Protein AF-A0A2E5EX96-F1 (afdb_monomer_lite)

pLDDT: mean 78.46, std 15.72, range [34.81, 92.75]

Structure (mmCIF, N/CA/C/O backbone):
data_AF-A0A2E5EX96-F1
#
_entry.id   AF-A0A2E5EX96-F1
#
loop_
_atom_site.group_PDB
_atom_site.id
_atom_site.type_symbol
_atom_site.label_atom_id
_atom_site.label_alt_id
_atom_site.label_comp_id
_atom_site.label_asym_id
_atom_site.label_entity_id
_atom_site.label_seq_id
_atom_site.pdbx_PDB_ins_code
_atom_site.Cartn_x
_atom_site.Cartn_y
_atom_site.Cartn_z
_atom_site.occupancy
_atom_site.B_iso_or_equiv
_atom_site.auth_seq_id
_atom_site.auth_comp_id
_atom_site.auth_asym_id
_atom_site.auth_atom_id
_atom_site.pdbx_PDB_model_num
ATOM 1 N N . MET A 1 1 ? -18.485 9.543 -0.924 1.00 34.81 1 MET A N 1
ATOM 2 C CA . MET A 1 1 ? -17.037 9.322 -1.139 1.00 34.81 1 MET A CA 1
ATOM 3 C C . MET A 1 1 ? -16.751 7.873 -0.767 1.00 34.81 1 MET A C 1
ATOM 5 O O . MET A 1 1 ? -16.893 7.542 0.402 1.00 34.81 1 MET A O 1
ATOM 9 N N . ALA A 1 2 ? -16.491 6.982 -1.727 1.00 44.97 2 ALA A N 1
ATOM 10 C CA . ALA A 1 2 ? -16.257 5.567 -1.425 1.00 44.97 2 ALA A CA 1
ATOM 11 C C . ALA A 1 2 ? -14.940 5.416 -0.643 1.00 44.97 2 ALA A C 1
ATOM 13 O O . ALA A 1 2 ? -13.872 5.757 -1.153 1.00 44.97 2 ALA A O 1
ATOM 14 N N . SER A 1 3 ? -15.019 4.963 0.611 1.00 57.41 3 SER A N 1
ATOM 15 C CA . SER A 1 3 ? -13.829 4.638 1.397 1.00 57.41 3 SER A CA 1
ATOM 16 C C . SER A 1 3 ? -13.206 3.384 0.798 1.00 57.41 3 SER A C 1
ATOM 18 O O . SER A 1 3 ? -13.784 2.302 0.877 1.00 57.41 3 SER A O 1
ATOM 20 N N . LYS A 1 4 ? -12.065 3.548 0.132 1.00 65.31 4 LYS A N 1
ATOM 21 C CA . LYS A 1 4 ? -11.296 2.432 -0.417 1.00 65.31 4 LYS A CA 1
ATOM 22 C C . LYS A 1 4 ? -10.895 1.483 0.715 1.00 65.31 4 LYS A C 1
ATOM 24 O O . LYS A 1 4 ? -10.407 1.963 1.746 1.00 65.31 4 LYS A O 1
ATOM 29 N N . LYS A 1 5 ? -11.113 0.178 0.539 1.00 82.25 5 LYS A N 1
ATOM 30 C CA . LYS A 1 5 ? -10.823 -0.814 1.579 1.00 82.25 5 LYS A CA 1
ATOM 31 C C . LYS A 1 5 ? -9.318 -0.936 1.784 1.00 82.25 5 LYS A C 1
ATOM 33 O O . LYS A 1 5 ? -8.528 -0.547 0.927 1.00 82.25 5 LYS A O 1
ATOM 38 N N . ILE A 1 6 ? -8.932 -1.446 2.948 1.00 80.31 6 ILE A N 1
ATOM 39 C CA . ILE A 1 6 ? -7.523 -1.683 3.256 1.00 80.31 6 ILE A CA 1
ATOM 40 C C . ILE A 1 6 ? -6.925 -2.751 2.328 1.00 80.31 6 ILE A C 1
ATOM 42 O O . ILE A 1 6 ? -5.809 -2.576 1.850 1.00 80.31 6 ILE A O 1
ATOM 46 N N . ASP A 1 7 ? -7.719 -3.764 1.972 1.00 83.69 7 ASP A N 1
ATOM 47 C CA . ASP A 1 7 ? -7.349 -4.829 1.032 1.00 83.69 7 ASP A CA 1
ATOM 48 C C . ASP A 1 7 ? -6.961 -4.264 -0.339 1.00 83.69 7 ASP A C 1
ATOM 50 O O . ASP A 1 7 ? -5.946 -4.644 -0.912 1.00 83.69 7 ASP A O 1
ATOM 54 N N . ASP A 1 8 ? -7.701 -3.265 -0.831 1.00 87.19 8 ASP A N 1
ATOM 55 C CA . ASP A 1 8 ? -7.367 -2.602 -2.093 1.00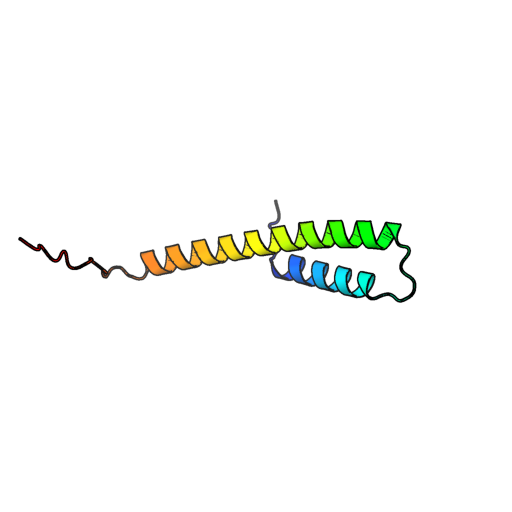 87.19 8 ASP A CA 1
ATOM 56 C C . ASP A 1 8 ? -6.028 -1.846 -2.003 1.00 87.19 8 ASP A C 1
ATOM 58 O O . ASP A 1 8 ? -5.330 -1.697 -3.003 1.00 87.19 8 ASP A O 1
ATOM 62 N N . THR A 1 9 ? -5.671 -1.317 -0.826 1.00 86.81 9 THR A N 1
ATOM 63 C CA . THR A 1 9 ? -4.373 -0.656 -0.612 1.00 86.81 9 THR A CA 1
ATOM 64 C C . THR A 1 9 ? -3.233 -1.678 -0.617 1.00 86.81 9 THR A C 1
ATOM 66 O O . THR A 1 9 ? -2.162 -1.367 -1.138 1.00 86.81 9 THR A O 1
ATOM 69 N N . PHE A 1 10 ? -3.455 -2.877 -0.069 1.00 87.44 10 PHE A N 1
ATOM 70 C CA . PHE A 1 10 ? -2.474 -3.963 -0.082 1.00 87.44 10 PHE A CA 1
ATOM 71 C C . PHE A 1 10 ? -2.276 -4.549 -1.481 1.00 87.44 10 PHE A C 1
ATOM 73 O O . PHE A 1 10 ? -1.134 -4.623 -1.922 1.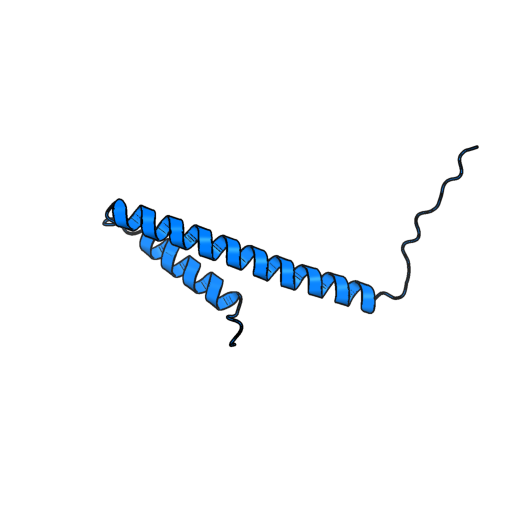00 87.44 10 PHE A O 1
ATOM 80 N N . ASN A 1 11 ? -3.351 -4.820 -2.225 1.00 91.50 11 ASN A N 1
ATOM 81 C CA . ASN A 1 11 ? -3.258 -5.293 -3.615 1.00 91.50 11 ASN A CA 1
ATOM 82 C C . ASN A 1 11 ? -2.441 -4.322 -4.485 1.00 91.50 11 ASN A C 1
ATOM 84 O O . ASN A 1 11 ? -1.563 -4.715 -5.242 1.00 91.50 11 ASN A O 1
ATOM 88 N N . GLU A 1 12 ? -2.660 -3.015 -4.319 1.00 90.25 12 GLU A N 1
ATOM 89 C CA . GLU A 1 12 ? -1.885 -2.012 -5.051 1.00 90.25 12 GLU A CA 1
ATOM 90 C C . GLU A 1 12 ? -0.424 -1.890 -4.606 1.00 90.25 12 GLU A C 1
ATOM 92 O O . GLU A 1 12 ? 0.394 -1.358 -5.357 1.00 90.25 12 GLU A O 1
ATOM 97 N N . LEU A 1 13 ? -0.096 -2.276 -3.372 1.00 89.56 13 LEU A N 1
ATOM 98 C CA . LEU A 1 13 ? 1.288 -2.353 -2.911 1.00 89.56 13 LEU A CA 1
ATOM 99 C C . LEU A 1 13 ? 1.981 -3.572 -3.519 1.00 89.56 13 LEU A C 1
ATOM 101 O O . LEU A 1 13 ? 3.107 -3.430 -3.985 1.00 89.56 13 LEU A O 1
ATOM 105 N N . GLU A 1 14 ? 1.304 -4.717 -3.578 1.00 91.12 14 GLU A N 1
ATOM 106 C CA . GLU A 1 14 ? 1.807 -5.929 -4.234 1.00 91.12 14 GLU A CA 1
ATOM 107 C C . GLU A 1 14 ? 2.083 -5.680 -5.721 1.00 91.12 14 GLU A C 1
ATOM 109 O O . GLU A 1 14 ? 3.197 -5.920 -6.184 1.00 91.12 14 GLU A O 1
ATOM 114 N N . ASP A 1 15 ? 1.145 -5.049 -6.434 1.00 91.62 15 ASP A N 1
ATOM 115 C CA . ASP A 1 15 ? 1.328 -4.664 -7.839 1.00 91.62 15 ASP A CA 1
ATOM 116 C C . ASP A 1 15 ? 2.548 -3.751 -8.053 1.00 91.62 15 ASP A C 1
ATOM 118 O O . ASP A 1 15 ? 3.216 -3.810 -9.091 1.00 91.62 15 ASP A O 1
ATOM 122 N N . LEU A 1 16 ? 2.839 -2.860 -7.098 1.00 89.94 16 LEU A N 1
ATOM 123 C CA . LEU A 1 16 ? 4.018 -1.993 -7.161 1.00 89.94 16 LEU A CA 1
ATOM 124 C C . LEU A 1 16 ? 5.309 -2.760 -6.887 1.00 89.94 16 LEU A C 1
ATOM 126 O O . LEU A 1 16 ? 6.312 -2.477 -7.539 1.00 89.94 16 LEU A O 1
ATOM 130 N N . VAL A 1 17 ? 5.296 -3.706 -5.946 1.00 89.38 17 VAL A N 1
ATOM 131 C CA . VAL A 1 17 ? 6.449 -4.567 -5.650 1.00 89.38 17 VAL A CA 1
ATOM 132 C C . VAL A 1 17 ? 6.794 -5.404 -6.877 1.00 89.38 17 VAL A C 1
ATOM 134 O O . VAL A 1 17 ? 7.932 -5.352 -7.332 1.00 89.38 17 VAL A O 1
ATOM 137 N N . THR A 1 18 ? 5.809 -6.043 -7.511 1.00 90.44 18 THR A N 1
ATOM 138 C CA . THR A 1 18 ? 6.028 -6.804 -8.751 1.00 90.44 18 THR A CA 1
ATOM 139 C C . THR A 1 18 ? 6.611 -5.938 -9.871 1.00 90.44 18 THR A C 1
ATOM 141 O O . THR A 1 18 ? 7.466 -6.383 -10.633 1.00 90.44 18 THR A O 1
ATOM 144 N N . GLN A 1 19 ? 6.192 -4.672 -9.978 1.00 88.69 19 GLN A N 1
ATOM 145 C CA . GLN A 1 19 ? 6.774 -3.742 -10.952 1.00 88.69 19 GLN A CA 1
ATOM 146 C C . GLN A 1 19 ? 8.215 -3.343 -10.612 1.00 88.69 19 GLN A C 1
ATOM 148 O O . GLN A 1 19 ? 9.012 -3.137 -11.529 1.00 88.69 19 GLN A O 1
ATOM 153 N N . LEU A 1 20 ? 8.546 -3.219 -9.324 1.00 87.81 20 LEU A N 1
ATOM 154 C CA . LEU A 1 20 ? 9.891 -2.904 -8.837 1.00 87.81 20 LEU A CA 1
ATOM 155 C C . LEU A 1 20 ? 10.872 -4.071 -9.014 1.00 87.81 20 LEU A C 1
ATOM 157 O O . LEU A 1 20 ? 12.054 -3.826 -9.234 1.00 87.81 20 LEU A O 1
ATOM 161 N N . GLU A 1 21 ? 10.387 -5.310 -8.974 1.00 88.94 21 GLU A N 1
ATOM 162 C CA . GLU A 1 21 ? 11.175 -6.537 -9.172 1.00 88.94 21 GLU A CA 1
ATOM 163 C C . GLU A 1 21 ? 11.490 -6.838 -10.648 1.00 88.94 21 GLU A C 1
ATOM 165 O O . GLU A 1 21 ? 12.148 -7.825 -10.964 1.00 88.94 21 GLU A O 1
ATOM 170 N N . SER A 1 22 ? 11.040 -5.993 -11.577 1.00 88.38 22 SER A N 1
ATOM 171 C CA . SER A 1 22 ? 11.316 -6.174 -13.001 1.00 88.38 22 SER A CA 1
ATOM 172 C C . SER A 1 22 ? 12.792 -5.928 -13.339 1.00 88.38 22 SER A C 1
ATOM 174 O O . SER A 1 22 ? 13.294 -4.812 -13.202 1.00 88.38 22 SER A O 1
ATOM 176 N N . ASP A 1 23 ? 13.455 -6.936 -13.917 1.00 78.25 23 ASP A N 1
ATOM 177 C CA . ASP A 1 23 ? 14.862 -6.895 -14.364 1.00 78.25 23 ASP A CA 1
ATOM 178 C C . ASP A 1 23 ? 15.180 -5.795 -15.397 1.00 78.25 23 ASP A C 1
ATOM 180 O O . ASP A 1 23 ? 16.342 -5.519 -15.702 1.00 78.25 23 ASP A O 1
ATOM 184 N N . ARG A 1 24 ? 14.154 -5.171 -15.991 1.00 84.94 24 ARG A N 1
ATOM 185 C CA . ARG A 1 24 ? 14.292 -4.120 -17.013 1.00 84.94 24 ARG A CA 1
ATOM 186 C C . ARG A 1 24 ? 13.581 -2.832 -16.622 1.00 84.94 24 ARG A C 1
ATOM 188 O O . ARG A 1 24 ? 12.946 -2.194 -17.462 1.00 84.94 24 ARG A O 1
ATOM 195 N N . LEU A 1 25 ? 13.676 -2.445 -15.355 1.00 88.25 25 LEU A N 1
ATOM 196 C CA . LEU A 1 25 ? 13.100 -1.199 -14.867 1.00 88.25 25 LEU A CA 1
ATOM 197 C C . LEU A 1 25 ? 14.079 -0.018 -15.031 1.00 88.25 25 LEU A C 1
ATOM 199 O O . LEU A 1 25 ? 15.143 -0.015 -14.411 1.00 88.25 25 LEU A O 1
ATOM 203 N N . PRO A 1 26 ? 13.742 1.020 -15.824 1.00 92.75 26 PRO A N 1
ATOM 204 C CA . PRO A 1 26 ? 14.552 2.234 -15.890 1.00 92.75 26 PRO A CA 1
ATOM 205 C C . PRO A 1 26 ? 14.604 2.940 -14.530 1.00 92.75 26 PRO A C 1
ATOM 207 O O . PRO A 1 26 ? 13.587 3.01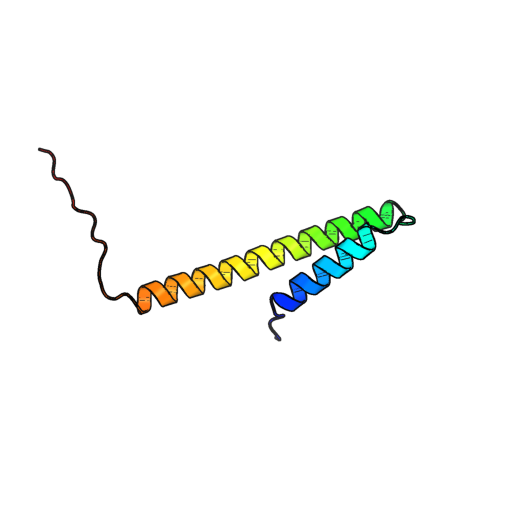8 -13.838 1.00 92.75 26 PRO A O 1
ATOM 210 N N . ILE A 1 27 ? 15.755 3.520 -14.180 1.00 88.06 27 ILE A N 1
ATOM 211 C CA . ILE A 1 27 ? 15.985 4.151 -12.868 1.00 88.06 27 ILE A CA 1
ATOM 212 C C . ILE A 1 27 ? 14.951 5.235 -12.530 1.00 88.06 27 ILE A C 1
ATOM 214 O O . ILE A 1 27 ? 14.416 5.257 -11.423 1.00 88.06 27 ILE A O 1
ATOM 218 N N . ASP A 1 28 ? 14.580 6.068 -13.503 1.00 90.50 28 ASP A N 1
ATOM 219 C CA . ASP A 1 28 ? 13.576 7.121 -13.312 1.00 90.50 28 ASP A CA 1
ATOM 220 C C . ASP A 1 28 ? 12.213 6.535 -12.934 1.00 90.50 28 ASP A C 1
ATOM 222 O O . ASP A 1 28 ? 11.495 7.063 -12.080 1.00 90.50 28 ASP A O 1
ATOM 226 N N . LYS A 1 29 ? 11.869 5.390 -13.533 1.00 89.06 29 LYS A N 1
ATOM 227 C CA . LYS A 1 29 ? 10.621 4.686 -13.255 1.00 89.06 29 LYS A CA 1
ATOM 228 C C . LYS A 1 29 ? 10.673 3.969 -11.908 1.00 89.06 29 LYS A C 1
ATOM 230 O O . LYS A 1 29 ? 9.676 3.980 -11.192 1.00 89.06 29 LYS A O 1
ATOM 235 N N . ALA A 1 30 ? 11.832 3.438 -11.518 1.00 90.06 30 ALA A N 1
ATOM 236 C CA . ALA A 1 30 ? 12.051 2.876 -10.187 1.00 90.06 30 ALA A CA 1
ATOM 237 C C . ALA A 1 30 ? 11.847 3.922 -9.081 1.00 90.06 30 ALA A C 1
ATOM 239 O O . ALA A 1 30 ? 11.129 3.666 -8.116 1.00 90.06 30 ALA A O 1
ATOM 240 N N . ILE A 1 31 ? 12.385 5.134 -9.253 1.00 91.12 31 ILE A N 1
ATOM 241 C CA . ILE A 1 31 ? 12.209 6.241 -8.298 1.00 91.12 31 ILE A CA 1
ATOM 242 C C . ILE A 1 31 ? 10.727 6.629 -8.172 1.00 91.12 31 ILE A C 1
ATOM 244 O O . ILE A 1 31 ? 10.221 6.829 -7.063 1.00 91.12 31 ILE A O 1
ATOM 248 N N . GLN A 1 32 ? 10.004 6.706 -9.294 1.00 92.38 32 GLN A N 1
ATOM 249 C CA . GLN A 1 32 ? 8.569 7.010 -9.296 1.00 92.38 32 GLN A CA 1
ATOM 250 C C . GLN A 1 32 ? 7.739 5.927 -8.595 1.00 92.38 32 GLN A C 1
ATOM 252 O O . GLN A 1 32 ? 6.874 6.249 -7.771 1.00 92.38 32 GLN A O 1
ATOM 257 N N . LEU A 1 33 ? 8.004 4.654 -8.896 1.00 91.31 33 LEU A N 1
ATOM 258 C CA . LEU A 1 33 ? 7.327 3.517 -8.271 1.00 91.31 33 LEU A CA 1
ATOM 259 C C . LEU A 1 33 ? 7.606 3.470 -6.769 1.00 91.31 33 LEU A C 1
ATOM 261 O O . LEU A 1 33 ? 6.666 3.355 -5.986 1.00 91.31 33 LEU A O 1
ATOM 265 N N . TYR A 1 34 ? 8.855 3.685 -6.353 1.00 89.12 34 TYR A N 1
ATOM 266 C CA . TYR A 1 34 ? 9.240 3.741 -4.944 1.00 89.12 34 TYR A CA 1
ATOM 267 C C . TYR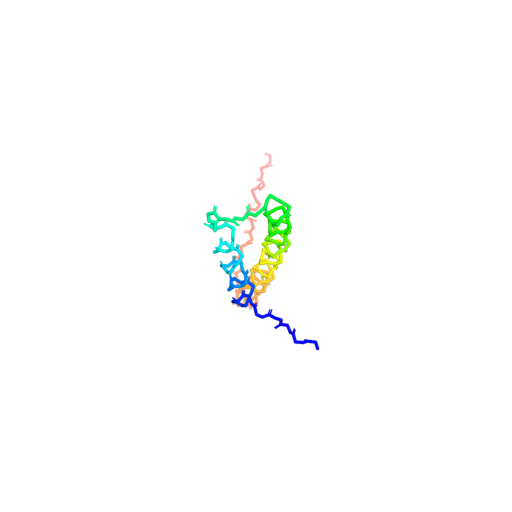 A 1 34 ? 8.535 4.878 -4.187 1.00 89.12 34 TYR A C 1
ATOM 269 O O . TYR A 1 34 ? 7.933 4.656 -3.136 1.00 89.12 34 TYR A O 1
ATOM 277 N N . SER A 1 35 ? 8.515 6.095 -4.745 1.00 91.62 35 SER A N 1
ATOM 278 C CA . SER A 1 35 ? 7.776 7.224 -4.152 1.00 91.62 35 SER A CA 1
ATOM 279 C C . SER A 1 35 ? 6.282 6.917 -4.009 1.00 91.62 35 SER A C 1
ATOM 281 O O . SER A 1 35 ? 5.643 7.280 -3.017 1.00 91.62 35 SER A O 1
ATOM 283 N N . THR A 1 36 ? 5.717 6.221 -4.995 1.00 91.88 36 THR A N 1
ATOM 284 C CA . THR A 1 36 ? 4.311 5.813 -4.987 1.00 91.88 36 THR A CA 1
ATOM 285 C C . THR A 1 36 ? 4.050 4.737 -3.934 1.00 91.88 36 THR A C 1
ATOM 287 O O . THR A 1 36 ? 3.068 4.845 -3.196 1.00 91.88 36 THR A O 1
ATOM 290 N N . ALA A 1 37 ? 4.950 3.763 -3.794 1.00 89.94 37 ALA A N 1
ATOM 291 C CA . ALA A 1 37 ? 4.883 2.724 -2.772 1.00 89.94 37 ALA A CA 1
ATOM 292 C C . ALA A 1 37 ? 4.916 3.327 -1.361 1.00 89.94 37 ALA A C 1
ATOM 294 O O . ALA A 1 37 ? 4.042 3.025 -0.551 1.00 89.94 37 ALA A O 1
ATOM 295 N N . LEU A 1 38 ? 5.817 4.278 -1.088 1.00 90.88 38 LEU A N 1
ATOM 296 C CA . LEU A 1 38 ? 5.880 4.972 0.206 1.00 90.88 38 LEU A CA 1
ATOM 297 C C . LEU A 1 38 ? 4.568 5.685 0.563 1.00 90.88 38 LEU A C 1
ATOM 299 O O . LEU A 1 38 ? 4.099 5.607 1.701 1.00 90.88 38 LEU A O 1
ATOM 303 N N . LYS A 1 39 ? 3.941 6.362 -0.407 1.00 91.38 39 LYS A N 1
ATOM 304 C CA . LYS A 1 39 ? 2.645 7.029 -0.196 1.00 91.38 39 LYS A CA 1
ATOM 305 C C . LYS A 1 39 ? 1.542 6.024 0.133 1.00 91.38 39 LYS A C 1
ATOM 307 O O . LYS A 1 39 ? 0.731 6.284 1.023 1.00 91.38 39 LYS A O 1
ATOM 312 N N . LYS A 1 40 ? 1.508 4.885 -0.565 1.00 89.06 40 LYS A N 1
ATOM 313 C CA . LYS A 1 40 ? 0.530 3.820 -0.304 1.00 89.06 40 LYS A CA 1
ATOM 314 C C . LYS A 1 40 ? 0.769 3.146 1.048 1.00 89.06 40 LYS A C 1
ATOM 316 O O . LYS A 1 40 ? -0.188 2.956 1.789 1.00 89.06 40 LYS A O 1
ATOM 321 N N . MET A 1 41 ? 2.022 2.894 1.419 1.00 89.50 41 MET A N 1
ATOM 322 C CA . MET A 1 41 ? 2.384 2.313 2.715 1.00 89.50 41 MET A CA 1
ATOM 323 C C . MET A 1 41 ? 1.966 3.223 3.874 1.00 89.50 41 MET A C 1
ATOM 325 O O . MET A 1 41 ? 1.344 2.765 4.831 1.00 89.50 41 MET A O 1
ATOM 329 N N . LYS A 1 42 ? 2.201 4.537 3.751 1.00 90.12 42 LYS A N 1
ATOM 330 C CA . LYS A 1 42 ? 1.722 5.517 4.735 1.00 90.12 42 LYS A CA 1
ATOM 331 C C . LYS A 1 42 ? 0.201 5.466 4.891 1.00 90.12 42 LYS A C 1
ATOM 333 O O . LYS A 1 42 ? -0.305 5.489 6.007 1.00 90.12 42 LYS A O 1
ATOM 338 N N . ARG A 1 43 ? -0.531 5.362 3.778 1.00 86.62 43 ARG A N 1
ATOM 339 C CA . ARG A 1 43 ? -1.993 5.229 3.796 1.00 86.62 43 ARG A CA 1
ATOM 340 C C . ARG A 1 43 ? -2.446 3.941 4.487 1.00 86.62 43 ARG A C 1
ATOM 342 O O . ARG A 1 43 ? -3.375 4.008 5.286 1.00 86.62 43 ARG A O 1
ATOM 349 N N . ALA A 1 44 ? -1.810 2.806 4.194 1.00 86.25 44 ALA A N 1
ATOM 350 C CA . ALA A 1 44 ? -2.122 1.529 4.835 1.00 86.25 44 ALA A CA 1
ATOM 351 C C . ALA A 1 44 ? -1.915 1.602 6.357 1.00 86.25 44 ALA A C 1
ATOM 353 O O . ALA A 1 44 ? -2.805 1.207 7.106 1.00 86.25 44 ALA A O 1
ATOM 354 N N . SER A 1 45 ? -0.808 2.206 6.812 1.00 87.06 45 SER A N 1
ATOM 355 C CA . SER A 1 45 ? -0.544 2.449 8.241 1.00 87.06 45 SER A CA 1
ATOM 356 C C . SER A 1 45 ? -1.665 3.253 8.896 1.00 87.06 45 SER A C 1
ATOM 358 O O . SER A 1 45 ? -2.224 2.833 9.903 1.00 87.06 45 SER A O 1
ATOM 360 N N . THR A 1 46 ? -2.082 4.363 8.279 1.00 89.12 46 THR A N 1
ATOM 361 C CA . THR A 1 46 ? -3.193 5.175 8.799 1.00 89.12 46 THR A CA 1
ATOM 362 C C . THR A 1 46 ? -4.515 4.402 8.841 1.00 89.12 46 THR A C 1
ATOM 364 O O . THR A 1 46 ? -5.297 4.570 9.772 1.00 89.12 46 THR A O 1
ATOM 367 N N . GLN A 1 47 ? -4.792 3.547 7.851 1.00 86.06 47 GLN A N 1
ATOM 368 C CA . GLN A 1 47 ? -5.993 2.707 7.859 1.00 86.06 47 GLN A CA 1
ATOM 369 C C . GLN A 1 47 ? -5.949 1.665 8.990 1.00 86.06 47 GLN A C 1
ATOM 371 O O . GLN A 1 47 ? -6.968 1.463 9.649 1.00 86.06 47 GLN A O 1
ATOM 376 N N . LEU A 1 48 ? -4.786 1.060 9.265 1.00 88.19 48 LEU A N 1
ATOM 377 C CA . LEU A 1 48 ? -4.594 0.150 10.404 1.00 88.19 48 LEU A CA 1
ATOM 378 C C . LEU A 1 48 ? -4.776 0.863 11.744 1.00 88.19 48 LEU A C 1
ATOM 380 O O . LEU A 1 48 ? -5.502 0.366 12.601 1.00 88.19 48 LEU A O 1
ATOM 384 N N . GLU A 1 49 ? -4.184 2.044 11.912 1.00 88.94 49 GLU A N 1
ATOM 385 C CA . GLU A 1 49 ? -4.336 2.858 13.124 1.00 88.94 49 GLU A CA 1
ATOM 386 C C . GLU A 1 49 ? -5.806 3.201 13.392 1.00 88.94 49 GLU A C 1
ATOM 388 O O . GLU A 1 49 ? -6.274 3.111 14.525 1.00 88.94 49 GLU A O 1
ATOM 393 N N . GLN A 1 50 ? -6.573 3.529 12.347 1.00 87.19 50 GLN A N 1
ATOM 394 C CA . GLN A 1 50 ? -8.009 3.789 12.470 1.00 87.19 50 GLN A CA 1
ATOM 395 C C . GLN A 1 50 ? -8.800 2.550 12.897 1.00 87.19 50 GLN A C 1
ATOM 397 O O . GLN A 1 50 ? -9.760 2.673 13.658 1.00 87.19 50 GLN A O 1
ATOM 402 N N . VAL A 1 51 ? -8.436 1.366 12.400 1.00 86.19 51 VAL A N 1
ATOM 403 C CA . VAL A 1 51 ? -9.062 0.103 12.817 1.00 86.19 51 VAL A CA 1
ATOM 404 C C . VAL A 1 51 ? -8.708 -0.209 14.268 1.00 86.19 51 VAL A C 1
ATOM 406 O O . VAL A 1 51 ? -9.605 -0.517 15.047 1.00 86.19 51 VAL A O 1
ATOM 409 N N . HIS A 1 52 ? -7.439 -0.055 14.647 1.00 82.75 52 HIS A N 1
ATOM 410 C CA . HIS A 1 52 ? -6.981 -0.245 16.020 1.00 82.75 52 HIS A CA 1
ATOM 411 C C . HIS A 1 52 ? -7.709 0.693 16.987 1.00 82.75 52 HIS A C 1
ATOM 413 O O . HIS A 1 52 ? -8.271 0.232 17.971 1.00 82.75 52 HIS A O 1
ATOM 419 N N . ALA A 1 53 ? -7.785 1.991 16.680 1.00 84.38 53 ALA A N 1
ATOM 420 C CA . ALA A 1 53 ? -8.491 2.963 17.513 1.00 84.38 53 ALA A CA 1
ATOM 421 C C . ALA A 1 53 ? -9.974 2.605 17.699 1.00 84.38 53 ALA A C 1
ATOM 423 O O . ALA A 1 53 ? -10.494 2.682 18.809 1.00 84.38 53 ALA A O 1
ATOM 424 N N . LYS A 1 54 ? -10.651 2.162 16.631 1.00 82.88 54 LYS A N 1
ATOM 425 C CA . LYS A 1 54 ? -12.041 1.691 16.720 1.00 82.88 54 LYS A CA 1
ATOM 426 C C . LYS A 1 54 ? -12.167 0.440 17.583 1.00 82.88 54 LYS A C 1
ATOM 428 O O . LYS A 1 54 ? -13.104 0.357 18.365 1.00 82.88 54 LYS A O 1
ATOM 433 N N . LEU A 1 55 ? -11.239 -0.509 17.460 1.00 80.88 55 LEU A N 1
ATOM 434 C CA . LEU A 1 55 ? -11.218 -1.708 18.296 1.00 80.88 55 LEU A CA 1
ATOM 435 C C . LEU A 1 55 ? -11.006 -1.354 19.772 1.00 80.88 55 LEU A C 1
ATOM 437 O O . LEU A 1 55 ? -11.722 -1.879 20.613 1.00 80.88 55 LEU A O 1
ATOM 441 N N . THR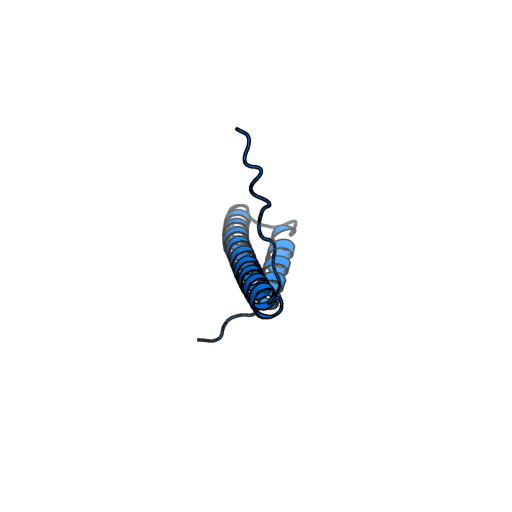 A 1 56 ? -10.089 -0.434 20.078 1.00 79.81 56 THR A N 1
ATOM 442 C CA . THR A 1 56 ? -9.854 0.051 21.444 1.00 79.81 56 THR A CA 1
ATOM 443 C C . THR A 1 56 ? -11.109 0.686 22.040 1.00 79.81 56 THR A C 1
ATOM 445 O O . THR A 1 56 ? -11.461 0.368 23.169 1.00 79.81 56 THR A O 1
ATOM 448 N N . VAL A 1 57 ? -11.818 1.535 21.287 1.00 82.62 57 VAL A N 1
ATOM 449 C CA . VAL A 1 57 ? -13.084 2.132 21.752 1.00 82.62 57 VAL A CA 1
ATOM 450 C C . VAL A 1 57 ? -14.146 1.056 21.986 1.00 82.62 57 VAL A C 1
ATOM 452 O O . VAL A 1 57 ? -14.778 1.051 23.032 1.00 82.62 57 VAL A O 1
ATOM 455 N N . LEU A 1 58 ? -14.301 0.097 21.068 1.00 75.56 58 LEU A N 1
ATOM 456 C CA . LEU A 1 58 ? -15.256 -1.007 21.234 1.00 75.56 58 LEU A CA 1
ATOM 457 C C . LEU A 1 58 ? -14.916 -1.909 22.430 1.00 75.56 58 LEU A C 1
ATOM 459 O O . LEU A 1 58 ? -15.821 -2.376 23.114 1.00 75.56 58 LEU A O 1
ATOM 463 N N . GLN A 1 59 ? -13.630 -2.146 22.698 1.00 72.06 59 GLN A N 1
ATOM 464 C CA . GLN A 1 59 ? -13.181 -2.845 23.903 1.00 72.06 59 GLN A CA 1
ATOM 465 C C . GLN A 1 59 ? -13.533 -2.049 25.162 1.00 72.06 59 GLN A C 1
ATOM 467 O O . GLN A 1 59 ? -14.083 -2.623 26.089 1.00 72.06 59 GLN A O 1
ATOM 472 N N . GLN A 1 60 ? -13.306 -0.733 25.175 1.00 69.75 60 GLN A N 1
ATOM 473 C CA . GLN A 1 60 ? -13.673 0.145 26.296 1.00 69.75 60 GLN A CA 1
ATOM 474 C C . GLN A 1 60 ? -15.190 0.232 26.526 1.00 69.75 60 GLN A C 1
ATOM 476 O O . GLN A 1 60 ? -15.633 0.355 27.663 1.00 69.75 60 GLN A O 1
ATOM 481 N N . GLU A 1 61 ? -15.994 0.179 25.463 1.00 66.12 61 GLU A N 1
ATOM 482 C CA . GLU A 1 61 ? -17.460 0.179 25.550 1.00 66.12 61 GLU A CA 1
ATOM 483 C C . GLU A 1 61 ? -18.022 -1.189 25.974 1.00 66.12 61 GLU A C 1
ATOM 485 O O . GLU A 1 61 ? -19.063 -1.244 26.629 1.00 66.12 61 GLU A O 1
ATOM 490 N N . GLY A 1 62 ? -17.341 -2.286 25.622 1.00 59.69 62 GLY A N 1
ATOM 491 C CA . GLY A 1 62 ? -17.677 -3.648 26.048 1.00 59.69 62 GLY A CA 1
ATOM 492 C C . GLY A 1 62 ? -17.244 -3.971 27.484 1.00 59.69 62 GLY A C 1
ATOM 493 O O . GLY A 1 62 ? -17.975 -4.664 28.189 1.00 59.69 62 GLY A O 1
ATOM 494 N N . ASP A 1 63 ? -16.107 -3.428 27.929 1.00 50.72 63 ASP A N 1
ATOM 495 C CA . ASP A 1 63 ? -15.588 -3.519 29.300 1.00 50.72 63 ASP A CA 1
ATOM 496 C C . ASP A 1 63 ? -16.032 -2.310 30.136 1.00 50.72 63 ASP A C 1
ATOM 498 O O . ASP A 1 63 ? -15.248 -1.456 30.556 1.00 50.72 63 ASP A O 1
ATOM 502 N N . GLN A 1 64 ? -17.310 -2.282 30.509 1.00 54.94 64 GLN A N 1
ATOM 503 C CA . GLN A 1 64 ? -17.629 -1.745 31.829 1.00 54.94 64 GLN A CA 1
ATOM 504 C C . GLN A 1 64 ? -17.134 -2.736 32.901 1.00 54.94 64 GLN A C 1
ATOM 506 O O . GLN A 1 64 ? -17.958 -3.452 33.453 1.00 54.94 64 GLN A O 1
ATOM 511 N N . LEU A 1 65 ? -15.822 -2.801 33.197 1.00 52.69 65 LEU A N 1
ATOM 512 C CA . LEU A 1 65 ? -15.277 -3.092 34.542 1.00 52.69 65 LEU A CA 1
ATOM 513 C C . LEU A 1 65 ? -13.727 -2.954 34.619 1.00 52.69 65 LEU A C 1
ATOM 515 O O . LEU A 1 65 ? -12.980 -3.848 34.250 1.00 52.69 65 LEU A O 1
ATOM 519 N N . PHE A 1 66 ? -13.303 -1.804 35.159 1.00 58.97 66 PHE A N 1
ATOM 520 C CA . PHE A 1 66 ? -12.060 -1.403 35.857 1.00 58.97 66 PHE A CA 1
ATOM 521 C C . PHE A 1 66 ? -10.683 -2.042 35.560 1.00 58.97 66 PHE A C 1
ATOM 523 O O . PHE A 1 66 ? -10.411 -3.171 35.949 1.00 58.97 66 PHE A O 1
ATOM 530 N N . GLU A 1 67 ? -9.715 -1.167 35.255 1.00 50.31 67 GLU A N 1
ATOM 531 C CA . GLU A 1 67 ? -8.469 -1.110 36.035 1.00 50.31 67 GLU A CA 1
ATOM 532 C C . GLU A 1 67 ? -8.357 0.265 36.708 1.00 50.31 67 GLU A C 1
ATOM 534 O O . GLU A 1 67 ? -8.111 1.284 36.063 1.00 50.31 67 GLU A O 1
ATOM 539 N N . GLN A 1 68 ? -8.573 0.306 38.025 1.00 56.47 68 GLN A N 1
ATOM 540 C CA . GLN A 1 68 ? -8.182 1.452 38.838 1.00 56.47 68 GLN A CA 1
ATOM 541 C C . GLN A 1 68 ? -6.771 1.173 39.370 1.00 56.47 68 GLN A C 1
ATOM 543 O O . GLN A 1 68 ? -6.571 0.134 40.005 1.00 56.47 68 GLN A O 1
ATOM 548 N N . PRO A 1 69 ? -5.782 2.052 39.139 1.00 59.47 69 PRO A N 1
ATOM 549 C CA . PRO A 1 69 ? -4.475 1.881 39.752 1.00 59.47 69 PRO A CA 1
ATOM 550 C C . PRO A 1 69 ? -4.633 1.952 41.273 1.00 59.47 69 PRO A C 1
ATOM 552 O O . PRO A 1 69 ? -5.218 2.900 41.801 1.00 59.47 69 PRO A O 1
ATOM 555 N N . LEU A 1 70 ? -4.118 0.944 41.981 1.00 49.31 70 LEU A N 1
ATOM 556 C CA . LEU A 1 70 ? -3.981 0.994 43.433 1.00 49.31 70 LEU A CA 1
ATOM 557 C C . LEU A 1 70 ? -3.023 2.143 43.754 1.00 49.31 70 LEU A C 1
ATOM 559 O O . LEU A 1 70 ? -1.813 2.027 43.560 1.00 49.31 70 LEU A O 1
ATOM 563 N N . SER A 1 71 ? -3.554 3.271 44.217 1.00 58.25 71 SER A N 1
ATOM 564 C CA . SER A 1 71 ? -2.742 4.324 44.813 1.00 58.25 71 SER A CA 1
ATOM 565 C C . SER A 1 71 ? -2.094 3.755 46.070 1.00 58.25 71 SER A C 1
ATOM 567 O O . SER A 1 71 ? -2.742 3.629 47.110 1.00 58.25 71 SER A O 1
ATOM 569 N N . VAL A 1 72 ? -0.818 3.389 45.967 1.00 50.88 72 VAL A N 1
ATOM 570 C CA . VAL A 1 72 ? 0.020 3.138 47.134 1.00 50.88 72 VAL A CA 1
ATOM 571 C C . VAL A 1 72 ? 0.349 4.511 47.714 1.00 50.88 72 VAL A C 1
ATOM 573 O O . VAL A 1 72 ? 1.246 5.197 47.232 1.00 50.88 72 VAL A O 1
ATOM 576 N N . ASN A 1 73 ? -0.430 4.952 48.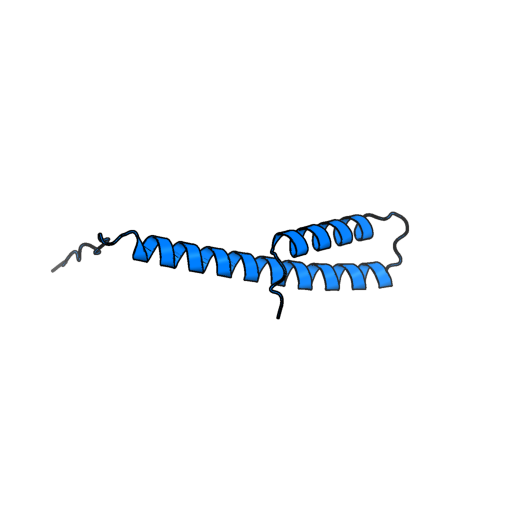703 1.00 54.25 73 ASN A N 1
ATOM 577 C CA . ASN A 1 73 ? 0.010 6.025 49.587 1.00 54.25 73 ASN A CA 1
ATOM 578 C C . ASN A 1 73 ? 1.216 5.496 50.365 1.00 54.25 73 ASN A C 1
ATOM 580 O O . ASN A 1 73 ? 1.064 4.675 51.267 1.00 54.25 73 ASN A O 1
ATOM 584 N N . THR A 1 74 ? 2.407 5.938 49.987 1.00 46.41 74 THR A N 1
ATOM 585 C CA . THR A 1 74 ? 3.565 5.937 50.879 1.00 46.41 74 THR A CA 1
ATOM 586 C C . THR A 1 74 ? 3.586 7.269 51.616 1.00 46.41 74 THR A C 1
ATOM 588 O O . THR A 1 74 ? 3.805 8.303 50.982 1.00 46.41 74 THR A O 1
ATOM 591 N N . ASP A 1 75 ? 3.299 7.205 52.920 1.00 41.88 75 ASP A N 1
ATOM 592 C CA . ASP A 1 75 ? 3.764 8.172 53.927 1.00 41.88 75 ASP A CA 1
ATOM 593 C C . ASP A 1 75 ? 5.295 8.342 53.873 1.00 41.88 75 ASP A C 1
ATOM 595 O O . ASP A 1 75 ? 5.994 7.344 53.562 1.00 41.88 75 ASP A O 1
#

Radius of gyration: 21.4 Å; chains: 1; bounding box: 34×16×71 Å

Secondary structure (DSSP, 8-state):
-----HHHHHHHHHHHHHHHT-TT--HHHHHHHHHHHHHHHHHHHHHHHHHHHHHHHHHHHH--S----------

Foldseek 3Di:
DDDDDLVNLVVVLVVLVVVLPDPPDDPVRNVVSVVVNVVSVVVSVVNVVVVVVVVVVVVVVVDPDDDDPPPPDDD

Sequence (75 aa):
MASKKIDDTFNELEDLVTQLESDRLPIDKAIQLYSTALKKMKRASTQLEQVHAKLTVLQQEGDQLFEQPLSVNTD